Protein AF-A0A0F3INB7-F1 (afdb_monomer)

Sequence (172 aa):
MSLRKTELDADFDQAALVAGEEKAWGRFIARFTRVVASAIRTVPGVGVPGRGESSDLVQDVFVKLLADERRLLKAYDPARAAPATWLTIVARSIARDRLRAKQLPGVPIEDVPEAAFATDPVMPAEKIEIPPGLLSPRQELILSLLYDQDMDVADAAAFFEDRSANRAFHAP

Foldseek 3Di:
DPPVLVVLLVLDDLVCVLVVPPVSLVSNCVSCLVLLLVLLVPAPPEPPPQQDHSVVLSVQLSVVCPPPSNVLSVPDDVVVHRPSVSSSVSSNVSSVVSSVVSPPDPDPPVRDPVVVVDDPPPPPPDPPDDDPPPDDPVRVVLCCCCPVVVDDPVVSVVVVVPPDPPPPPPDD

Organism: NCBI:txid552518

InterPro domains:
  IPR007627 RNA polymerase sigma-70 region 2 [PF04542] (34-103)
  IPR013325 RNA polymerase sigma factor, region 2 [SSF88946] (15-114)

Solvent-accessible surface area (backbone atoms only — not comparable to full-atom values): 10530 Å² total; per-residue (Å²): 138,70,69,69,59,60,63,62,46,71,54,62,54,64,67,45,47,64,74,60,38,65,71,48,45,52,49,32,50,71,66,42,48,63,53,34,39,56,32,37,68,71,38,90,64,53,69,40,88,98,51,46,55,61,68,58,48,42,51,50,42,56,52,55,41,60,36,80,89,18,47,62,58,70,68,61,53,75,93,80,42,56,61,69,59,50,44,32,53,52,28,36,51,52,43,50,51,52,40,51,62,66,60,55,81,75,69,55,77,89,74,50,58,70,72,80,70,57,64,77,78,78,66,76,74,73,79,80,83,73,64,89,82,77,56,54,78,67,54,51,50,52,50,41,41,45,71,76,62,70,40,51,71,68,58,53,47,51,61,68,65,52,87,71,68,88,68,78,81,79,69,136

Mean predicted aligned error: 16.42 Å

Structure (mmCIF, N/CA/C/O backbone):
data_AF-A0A0F3INB7-F1
#
_entry.id   AF-A0A0F3INB7-F1
#
loop_
_atom_site.group_PDB
_atom_site.id
_atom_site.type_symbol
_atom_site.label_atom_id
_atom_site.label_alt_id
_atom_site.label_comp_id
_atom_site.label_asym_id
_atom_site.label_entity_id
_atom_site.label_seq_id
_atom_site.pdbx_PDB_ins_code
_atom_site.Cartn_x
_atom_site.Cartn_y
_atom_site.Cartn_z
_atom_site.occupancy
_atom_site.B_iso_or_equiv
_atom_site.auth_seq_id
_atom_site.auth_comp_id
_atom_site.auth_asym_id
_atom_site.auth_atom_id
_atom_site.pdbx_PDB_model_num
ATOM 1 N N . MET A 1 1 ? 3.289 16.005 -27.679 1.00 42.88 1 MET A N 1
ATOM 2 C CA . MET A 1 1 ? 3.263 15.492 -26.285 1.00 42.88 1 MET A CA 1
ATOM 3 C C . MET A 1 1 ? 3.582 13.984 -26.181 1.00 42.88 1 MET A C 1
ATOM 5 O O . MET A 1 1 ? 3.330 13.400 -25.139 1.00 42.88 1 MET A O 1
ATOM 9 N N . SER A 1 2 ? 4.173 13.351 -27.215 1.00 47.91 2 SER A N 1
ATOM 10 C CA . SER A 1 2 ? 4.319 11.881 -27.299 1.00 47.91 2 SER A CA 1
ATOM 11 C C . SER A 1 2 ? 5.728 11.338 -27.004 1.00 47.91 2 SER A C 1
ATOM 13 O O . SER A 1 2 ? 5.854 10.159 -26.715 1.00 47.91 2 SER A O 1
ATOM 15 N N . LEU A 1 3 ? 6.777 12.174 -27.027 1.00 43.50 3 LEU A N 1
ATOM 16 C CA . LEU A 1 3 ? 8.171 11.719 -26.856 1.00 43.50 3 LEU A CA 1
ATOM 17 C C . LEU A 1 3 ? 8.581 11.511 -25.385 1.00 43.50 3 LEU A C 1
ATOM 19 O O . LEU A 1 3 ? 9.348 10.608 -25.084 1.00 43.50 3 LEU A O 1
ATOM 23 N N . ARG A 1 4 ? 8.006 12.273 -24.439 1.00 54.84 4 ARG A N 1
ATOM 24 C CA . ARG A 1 4 ? 8.338 12.136 -23.003 1.00 54.84 4 ARG A CA 1
ATOM 25 C C . ARG A 1 4 ? 7.782 10.863 -22.361 1.00 54.84 4 ARG A C 1
ATOM 27 O O . ARG A 1 4 ? 8.279 10.455 -21.321 1.00 54.84 4 ARG A O 1
ATOM 34 N N . LYS A 1 5 ? 6.721 10.278 -22.929 1.00 53.12 5 LYS A N 1
ATOM 35 C CA . LYS A 1 5 ? 6.055 9.095 -22.361 1.00 53.12 5 LYS A CA 1
ATOM 36 C C . LYS A 1 5 ? 6.903 7.836 -22.576 1.00 53.12 5 LYS A C 1
ATOM 38 O O . LYS A 1 5 ? 7.036 7.045 -21.660 1.00 53.12 5 LYS A O 1
ATOM 43 N N . THR A 1 6 ? 7.538 7.719 -23.740 1.00 55.75 6 THR A N 1
ATOM 44 C CA . THR A 1 6 ? 8.356 6.563 -24.129 1.00 55.75 6 THR A CA 1
ATOM 45 C C . THR A 1 6 ? 9.696 6.499 -23.389 1.00 55.75 6 THR A C 1
ATOM 47 O O . THR A 1 6 ? 10.130 5.418 -23.015 1.00 55.75 6 THR A O 1
ATOM 50 N N . GLU A 1 7 ? 10.334 7.643 -23.114 1.00 60.62 7 GLU A N 1
ATOM 51 C CA . GLU A 1 7 ? 11.576 7.698 -22.314 1.00 60.62 7 GLU A CA 1
ATOM 52 C C . GLU A 1 7 ? 11.349 7.362 -20.834 1.00 60.62 7 GLU A C 1
ATOM 54 O O . GLU A 1 7 ? 12.240 6.848 -20.165 1.00 60.62 7 GLU A O 1
ATOM 59 N N . LEU A 1 8 ? 10.154 7.661 -20.314 1.00 64.50 8 LEU A N 1
ATOM 60 C CA . LEU A 1 8 ? 9.765 7.356 -18.937 1.00 64.50 8 LEU A CA 1
ATOM 61 C C . LEU A 1 8 ? 9.717 5.847 -18.686 1.00 64.50 8 LEU A C 1
ATOM 63 O O . LEU A 1 8 ? 10.125 5.394 -17.621 1.00 64.50 8 LEU A O 1
ATOM 67 N N . ASP A 1 9 ? 9.250 5.089 -19.673 1.00 70.00 9 ASP A N 1
ATOM 68 C CA . ASP A 1 9 ? 9.046 3.648 -19.559 1.00 70.00 9 ASP A CA 1
ATOM 69 C C . ASP A 1 9 ? 10.358 2.853 -19.730 1.00 70.00 9 ASP A C 1
ATOM 71 O O . ASP A 1 9 ? 10.455 1.730 -19.247 1.00 70.00 9 ASP A O 1
ATOM 75 N N . ALA A 1 10 ? 11.393 3.445 -20.342 1.00 74.19 10 ALA A N 1
ATOM 76 C CA . ALA A 1 10 ? 12.690 2.795 -20.571 1.00 74.19 10 ALA A CA 1
ATOM 77 C C . ALA A 1 10 ? 13.477 2.504 -19.278 1.00 74.19 10 ALA A C 1
ATOM 79 O O . ALA A 1 10 ? 14.250 1.552 -19.224 1.00 74.19 10 AL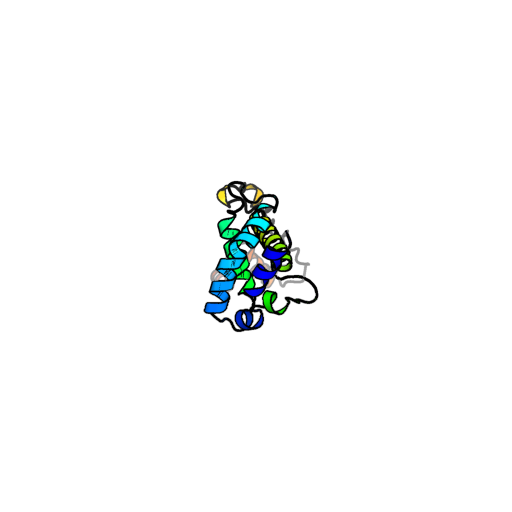A A O 1
ATOM 80 N N . ASP A 1 11 ? 13.261 3.298 -18.225 1.00 81.19 11 ASP A N 1
ATOM 81 C CA . ASP A 1 11 ? 13.898 3.099 -16.915 1.00 81.19 11 ASP A CA 1
ATOM 82 C C . ASP A 1 11 ? 13.132 2.088 -16.031 1.00 81.19 11 ASP A C 1
ATOM 84 O O . ASP A 1 11 ? 13.490 1.886 -14.867 1.00 81.19 11 ASP A O 1
ATOM 88 N N . PHE A 1 12 ? 12.072 1.459 -16.557 1.00 90.56 12 PHE A N 1
ATOM 89 C CA . PHE A 1 12 ? 11.291 0.442 -15.860 1.00 90.56 12 PHE A CA 1
ATOM 90 C C . PHE A 1 12 ? 11.697 -0.971 -16.300 1.00 90.56 12 PHE A C 1
ATOM 92 O O . PHE A 1 12 ? 11.202 -1.501 -17.292 1.00 90.56 12 PHE A O 1
ATOM 99 N N . ASP A 1 13 ? 12.568 -1.603 -15.516 1.00 93.88 13 ASP A N 1
ATOM 100 C CA . ASP A 1 13 ? 12.943 -3.010 -15.682 1.00 93.88 13 ASP A CA 1
ATOM 101 C C . ASP A 1 13 ? 12.276 -3.861 -14.595 1.00 93.88 13 ASP A C 1
ATOM 103 O O . ASP A 1 13 ? 12.752 -3.953 -13.461 1.00 93.88 13 ASP A O 1
ATOM 107 N N . GLN A 1 14 ? 11.141 -4.475 -14.933 1.00 94.75 14 GLN A N 1
ATOM 108 C CA . GLN A 1 14 ? 10.375 -5.287 -13.987 1.00 94.75 14 GLN A CA 1
ATOM 109 C C . GLN A 1 14 ? 11.197 -6.454 -13.426 1.00 94.75 14 GLN A C 1
ATOM 111 O O . GLN A 1 14 ? 11.100 -6.737 -12.233 1.00 94.75 14 GLN A O 1
ATOM 116 N N . ALA A 1 15 ? 11.997 -7.127 -14.258 1.00 95.75 15 ALA A N 1
ATOM 117 C CA . ALA A 1 15 ? 12.745 -8.309 -13.847 1.00 95.75 15 ALA A CA 1
ATOM 118 C C . ALA A 1 15 ? 13.837 -7.936 -12.838 1.00 95.75 15 ALA A C 1
ATOM 120 O O . ALA A 1 15 ? 13.903 -8.539 -11.766 1.00 95.75 15 ALA A O 1
ATOM 121 N N . ALA A 1 16 ? 14.614 -6.886 -13.118 1.00 96.25 16 ALA A N 1
ATOM 122 C CA . ALA A 1 16 ? 15.647 -6.392 -12.207 1.00 96.25 16 ALA A CA 1
ATOM 123 C C . ALA A 1 16 ? 15.054 -5.847 -10.891 1.00 96.25 16 ALA A C 1
ATOM 125 O O . ALA A 1 16 ? 15.587 -6.088 -9.802 1.00 96.25 16 ALA A O 1
ATOM 126 N N . LEU A 1 17 ? 13.901 -5.166 -10.954 1.00 96.38 17 LEU A N 1
ATOM 127 C CA . LEU A 1 17 ? 13.187 -4.691 -9.761 1.00 96.38 17 LEU A CA 1
ATOM 128 C C . LEU A 1 17 ? 12.674 -5.856 -8.900 1.00 96.38 17 LEU A C 1
ATOM 130 O O . LEU A 1 17 ? 12.825 -5.834 -7.673 1.00 96.38 17 LEU A O 1
ATOM 134 N N . VAL A 1 18 ? 12.117 -6.896 -9.531 1.00 96.81 18 VAL A N 1
ATOM 135 C CA . VAL A 1 18 ? 11.669 -8.123 -8.857 1.00 96.81 18 VAL A CA 1
ATOM 136 C C . VAL A 1 18 ? 12.846 -8.922 -8.297 1.00 96.81 18 VAL A C 1
ATOM 138 O O . VAL A 1 18 ? 12.702 -9.494 -7.221 1.00 96.81 18 VAL A O 1
ATOM 141 N N . ALA A 1 19 ? 14.009 -8.923 -8.952 1.00 96.31 19 ALA A N 1
ATOM 142 C CA . ALA A 1 19 ? 15.242 -9.511 -8.424 1.00 96.31 19 ALA A CA 1
ATOM 143 C C . ALA A 1 19 ? 15.797 -8.718 -7.227 1.00 96.31 19 ALA A C 1
ATOM 145 O O . ALA A 1 19 ? 16.386 -9.298 -6.316 1.00 96.31 19 ALA A O 1
ATOM 146 N N . GLY A 1 20 ? 15.483 -7.421 -7.135 1.00 94.88 20 GLY A N 1
ATOM 147 C CA . GLY A 1 20 ? 15.916 -6.548 -6.038 1.00 94.88 20 GLY A CA 1
ATOM 148 C C . GLY A 1 20 ? 17.244 -5.861 -6.319 1.00 94.88 20 GLY A C 1
ATOM 149 O O . GLY A 1 20 ? 17.955 -5.502 -5.387 1.00 94.88 20 GLY A O 1
ATOM 150 N N . GLU A 1 21 ? 17.589 -5.679 -7.592 1.00 96.88 21 GLU A N 1
ATOM 151 C CA . GLU A 1 21 ? 18.825 -5.014 -7.976 1.00 96.88 21 GLU A CA 1
ATOM 152 C C . GLU A 1 21 ? 18.812 -3.539 -7.562 1.00 96.88 21 GLU A C 1
ATOM 154 O O . GLU A 1 21 ? 18.019 -2.735 -8.059 1.00 96.88 21 GLU A O 1
ATOM 159 N N . GLU A 1 22 ? 19.741 -3.159 -6.687 1.00 95.19 22 GLU A N 1
ATOM 160 C CA . GLU A 1 22 ? 19.819 -1.812 -6.113 1.00 95.19 22 GLU A CA 1
ATOM 161 C C . GLU A 1 22 ? 19.932 -0.719 -7.187 1.00 95.19 22 GLU A C 1
ATOM 163 O O . GLU A 1 22 ? 19.241 0.298 -7.133 1.00 95.19 22 GLU A O 1
ATOM 168 N N . LYS A 1 23 ? 20.744 -0.948 -8.228 1.00 94.94 23 LYS A N 1
ATOM 169 C CA . LYS A 1 23 ? 20.911 0.012 -9.332 1.00 94.94 23 LYS A CA 1
ATOM 170 C C . LYS A 1 23 ? 19.621 0.214 -10.128 1.00 94.94 23 LYS A C 1
ATOM 172 O O . LYS A 1 23 ? 19.356 1.333 -10.568 1.00 94.94 23 LYS A O 1
ATOM 177 N N . ALA A 1 24 ? 18.838 -0.846 -10.336 1.00 95.19 24 ALA A N 1
ATOM 178 C CA . ALA A 1 24 ? 17.551 -0.756 -11.020 1.00 95.19 24 ALA A CA 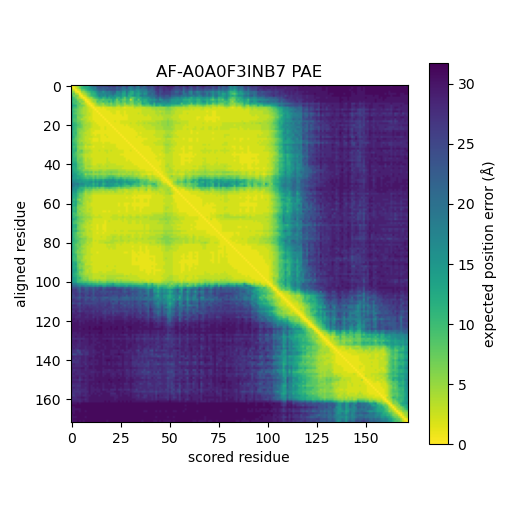1
ATOM 179 C C . ALA A 1 24 ? 16.542 0.022 -10.166 1.00 95.19 24 ALA A C 1
ATOM 181 O O . ALA A 1 24 ? 15.899 0.944 -10.666 1.00 95.19 24 ALA A O 1
ATOM 182 N N . TRP A 1 25 ? 16.492 -0.263 -8.862 1.00 95.75 25 TRP A N 1
ATOM 183 C CA . TRP A 1 25 ? 15.673 0.478 -7.903 1.00 95.75 25 TRP A CA 1
ATOM 184 C C . TRP A 1 25 ? 16.044 1.960 -7.817 1.00 95.75 25 TRP A C 1
ATOM 186 O O . TRP A 1 25 ? 15.155 2.808 -7.827 1.00 95.75 25 TRP A O 1
ATOM 196 N N . GLY A 1 26 ? 17.336 2.291 -7.813 1.00 95.62 26 GLY A N 1
ATOM 197 C CA . GLY A 1 26 ? 17.807 3.676 -7.812 1.00 95.62 26 GLY A CA 1
ATOM 198 C C . GLY A 1 26 ? 17.329 4.463 -9.037 1.00 95.62 26 GLY A C 1
ATOM 199 O O . GLY A 1 26 ? 16.776 5.555 -8.889 1.00 95.62 26 GLY A O 1
ATOM 200 N N . ARG A 1 27 ? 17.466 3.893 -10.246 1.00 94.69 27 ARG A N 1
ATOM 201 C CA . ARG A 1 27 ? 16.958 4.518 -11.485 1.00 94.69 27 ARG A CA 1
ATOM 202 C C . ARG A 1 27 ? 15.439 4.659 -11.462 1.00 94.69 27 ARG A C 1
ATOM 204 O O . ARG A 1 27 ? 14.915 5.733 -11.758 1.00 94.69 27 ARG A O 1
ATOM 211 N N . PHE A 1 28 ? 14.749 3.599 -11.053 1.00 95.44 28 PHE A N 1
ATOM 212 C CA . PHE A 1 28 ? 13.298 3.563 -10.953 1.00 95.44 28 PHE A CA 1
ATOM 213 C C . PHE A 1 28 ? 12.758 4.647 -10.010 1.00 95.44 28 PHE A C 1
ATOM 215 O O . PHE A 1 28 ? 11.921 5.457 -10.411 1.00 95.44 28 PHE A O 1
ATOM 222 N N . ILE A 1 29 ? 13.273 4.732 -8.781 1.00 95.56 29 ILE A N 1
ATOM 223 C CA . ILE A 1 29 ? 12.848 5.743 -7.805 1.00 95.56 29 ILE A CA 1
ATOM 224 C C . ILE A 1 29 ? 13.147 7.147 -8.338 1.00 95.56 29 ILE A C 1
ATOM 226 O O . ILE A 1 29 ? 12.248 7.993 -8.358 1.00 95.56 29 ILE A O 1
ATOM 230 N N . ALA A 1 30 ? 14.366 7.399 -8.828 1.00 93.56 30 ALA A N 1
ATOM 231 C CA . ALA A 1 30 ? 14.754 8.711 -9.349 1.00 93.56 30 ALA A CA 1
ATOM 232 C C . ALA A 1 30 ? 13.834 9.179 -10.491 1.00 93.56 30 ALA A C 1
ATOM 234 O O . ALA A 1 30 ? 13.418 10.341 -10.525 1.00 93.56 30 ALA A O 1
ATOM 235 N N . ARG A 1 31 ? 13.461 8.266 -11.396 1.00 91.88 31 ARG A N 1
ATOM 236 C CA . ARG A 1 31 ? 12.593 8.561 -12.540 1.00 91.88 31 ARG A CA 1
ATOM 237 C C . ARG A 1 31 ? 11.130 8.749 -12.140 1.00 91.88 31 ARG A C 1
ATOM 239 O O . ARG A 1 31 ? 10.493 9.716 -12.565 1.00 91.88 31 ARG A O 1
ATOM 246 N N . PHE A 1 32 ? 10.580 7.837 -11.341 1.00 93.62 32 PHE A N 1
ATOM 247 C CA . PHE A 1 32 ? 9.135 7.750 -11.112 1.00 93.62 32 PHE A CA 1
ATOM 248 C C . PHE A 1 32 ? 8.643 8.522 -9.886 1.00 93.62 32 PHE A C 1
ATOM 250 O O . PHE A 1 32 ? 7.439 8.754 -9.776 1.00 93.62 32 PHE A O 1
ATOM 257 N N . THR A 1 33 ? 9.531 9.019 -9.017 1.00 94.50 33 THR A N 1
ATOM 258 C CA . THR A 1 33 ? 9.147 9.830 -7.843 1.00 94.50 33 THR A CA 1
ATOM 259 C C . THR A 1 33 ? 8.229 10.994 -8.216 1.00 94.50 33 THR A C 1
ATOM 261 O O . THR A 1 33 ? 7.214 11.217 -7.560 1.00 94.50 33 THR A O 1
ATOM 264 N N . ARG A 1 34 ? 8.515 11.717 -9.310 1.00 92.38 34 ARG A N 1
ATOM 265 C CA . ARG A 1 34 ? 7.662 12.839 -9.748 1.00 92.38 34 ARG A CA 1
ATOM 266 C C . ARG A 1 34 ? 6.290 12.385 -10.250 1.00 92.38 34 ARG A C 1
ATOM 268 O O . ARG A 1 34 ? 5.306 13.082 -10.016 1.00 92.38 34 ARG A O 1
ATOM 275 N N . VAL A 1 35 ? 6.219 11.232 -10.916 1.00 92.31 35 VAL A N 1
ATOM 276 C CA . VAL A 1 35 ? 4.956 10.646 -11.396 1.00 92.31 35 VAL A CA 1
ATOM 277 C C . VAL A 1 35 ? 4.087 10.249 -10.208 1.00 92.31 35 VAL A C 1
ATOM 279 O O . VAL A 1 35 ? 2.927 10.650 -10.132 1.00 92.31 35 VAL A O 1
ATOM 282 N N . VAL A 1 36 ? 4.672 9.540 -9.241 1.00 95.50 36 VAL A N 1
ATOM 283 C CA . VAL A 1 36 ? 3.998 9.126 -8.005 1.00 95.50 36 VAL A CA 1
ATOM 284 C C . VAL A 1 36 ? 3.538 10.351 -7.209 1.00 95.50 36 VAL A C 1
ATOM 286 O O . VAL A 1 36 ? 2.365 10.442 -6.857 1.00 95.50 36 VAL A O 1
ATOM 289 N N . ALA A 1 37 ? 4.408 11.344 -7.002 1.00 94.06 37 ALA A N 1
ATOM 290 C CA . ALA A 1 37 ? 4.056 12.574 -6.292 1.00 94.06 37 ALA A CA 1
ATOM 291 C C . ALA A 1 37 ? 2.910 13.335 -6.974 1.00 94.06 37 ALA A C 1
ATOM 293 O O . ALA A 1 37 ? 1.981 13.792 -6.308 1.00 94.06 37 ALA A O 1
ATOM 294 N N . SER A 1 38 ? 2.939 13.449 -8.306 1.00 92.38 38 SER A N 1
ATOM 295 C CA . SER A 1 38 ? 1.858 14.080 -9.065 1.00 92.38 38 SER A CA 1
ATOM 296 C C . SER A 1 38 ? 0.543 13.312 -8.917 1.00 92.38 38 SER A C 1
ATOM 298 O O . SER A 1 38 ? -0.492 13.932 -8.680 1.00 92.38 38 SER A O 1
ATOM 300 N N . ALA A 1 39 ? 0.576 11.979 -8.983 1.00 93.94 39 ALA A N 1
ATOM 301 C CA . ALA A 1 39 ? -0.603 11.141 -8.799 1.00 93.94 39 ALA A CA 1
ATOM 302 C C . ALA A 1 39 ? -1.207 11.297 -7.394 1.00 93.94 39 ALA A C 1
ATOM 304 O O . ALA A 1 39 ? -2.422 11.459 -7.263 1.00 93.94 39 ALA A O 1
ATOM 305 N N . ILE A 1 40 ? -0.369 11.309 -6.357 1.00 95.25 40 ILE A N 1
ATOM 306 C CA . ILE A 1 40 ? -0.789 11.425 -4.955 1.00 95.25 40 ILE A CA 1
ATOM 307 C C . ILE A 1 40 ? -1.418 12.788 -4.670 1.00 95.25 40 ILE A C 1
ATOM 309 O O . ILE A 1 40 ? -2.468 12.845 -4.039 1.00 95.25 40 ILE A O 1
ATOM 313 N N . ARG A 1 41 ? -0.865 13.884 -5.205 1.00 92.12 41 ARG A N 1
ATOM 314 C CA . ARG A 1 41 ? -1.443 15.234 -5.046 1.00 92.12 41 ARG A CA 1
ATOM 315 C C . ARG A 1 41 ? -2.867 15.367 -5.591 1.00 92.12 41 ARG A C 1
ATOM 317 O O . ARG A 1 41 ? -3.582 16.275 -5.190 1.00 92.12 41 ARG A O 1
ATOM 324 N N . THR A 1 42 ? -3.285 14.481 -6.498 1.00 92.00 42 THR A N 1
ATOM 325 C CA . THR A 1 42 ? -4.662 14.466 -7.025 1.00 92.00 42 THR A CA 1
ATOM 326 C C . THR A 1 42 ? -5.651 13.700 -6.142 1.00 92.00 42 THR A C 1
ATOM 328 O O . THR A 1 42 ? -6.840 13.670 -6.449 1.00 92.00 42 THR A O 1
ATOM 331 N N . VAL A 1 43 ? -5.187 13.052 -5.069 1.00 92.88 43 VAL A N 1
ATOM 332 C CA . VAL A 1 43 ? -6.044 12.298 -4.149 1.00 92.88 43 VAL A CA 1
ATOM 333 C C . VAL A 1 43 ? -6.683 13.259 -3.135 1.00 92.88 43 VAL A C 1
ATOM 335 O O . VAL A 1 43 ? -5.960 13.978 -2.444 1.00 92.88 43 VAL A O 1
ATOM 338 N N . PRO A 1 44 ? -8.023 13.275 -2.998 1.00 89.75 44 PRO A N 1
ATOM 339 C CA . PRO A 1 44 ? -8.700 14.132 -2.027 1.00 89.75 44 PRO A CA 1
ATOM 340 C C . PRO A 1 44 ? -8.227 13.882 -0.590 1.00 89.75 44 PRO A C 1
ATOM 342 O O . PRO A 1 44 ? -8.146 12.737 -0.149 1.00 89.75 44 PRO A O 1
ATOM 345 N N . GLY A 1 45 ? -7.949 14.960 0.146 1.00 85.31 45 GLY A N 1
ATOM 346 C CA . GLY A 1 45 ? -7.490 14.908 1.539 1.00 85.31 45 GLY A CA 1
ATOM 347 C C . GLY A 1 45 ? -5.969 14.886 1.724 1.00 85.31 45 GLY A C 1
ATOM 348 O O . GLY A 1 45 ? -5.513 15.079 2.848 1.00 85.31 45 GLY A O 1
ATOM 349 N N . VAL A 1 46 ? -5.183 14.713 0.654 1.00 85.50 46 VAL A N 1
ATOM 350 C CA . VAL A 1 46 ? -3.721 14.898 0.699 1.00 85.50 46 VAL A CA 1
ATOM 351 C C . VAL A 1 46 ? -3.384 16.381 0.870 1.00 85.50 46 VAL A C 1
ATOM 353 O O . VAL A 1 46 ? -3.976 17.230 0.209 1.00 85.50 46 VAL A O 1
ATOM 356 N N . GLY A 1 47 ? -2.412 16.692 1.734 1.00 79.75 47 GLY A N 1
ATOM 357 C CA . GLY A 1 47 ? -1.979 18.071 2.002 1.00 79.75 47 GLY A CA 1
ATOM 358 C C . GLY A 1 47 ? -2.865 18.830 2.995 1.00 79.75 47 GLY A C 1
ATOM 359 O O . GLY A 1 47 ? -2.572 19.977 3.318 1.00 79.75 47 GLY A O 1
ATOM 360 N N . VAL A 1 48 ? -3.918 18.190 3.511 1.00 78.81 48 VAL A N 1
ATOM 361 C CA . VAL A 1 48 ? -4.674 18.705 4.655 1.00 78.81 48 VAL A CA 1
ATOM 362 C C . VAL A 1 48 ? -3.850 18.458 5.928 1.00 78.81 48 VAL A C 1
ATOM 364 O O . VAL A 1 48 ? -3.436 17.311 6.149 1.00 78.81 48 VAL A O 1
ATOM 367 N N . PRO A 1 49 ? -3.613 19.483 6.771 1.00 70.00 49 PRO A N 1
ATOM 368 C CA . PRO A 1 49 ? -2.903 19.319 8.037 1.00 70.00 49 PRO A CA 1
ATOM 369 C C . PRO A 1 49 ? -3.474 18.161 8.865 1.00 70.00 49 PRO A C 1
ATOM 371 O O . PRO A 1 49 ? -4.690 17.992 8.957 1.00 70.00 49 PRO A O 1
ATOM 374 N N . GLY A 1 50 ? -2.596 17.322 9.417 1.00 67.50 50 GLY A N 1
ATOM 375 C CA . GLY A 1 50 ? -2.978 16.161 10.231 1.00 67.50 50 GLY A CA 1
ATOM 376 C C . GLY A 1 50 ? -3.465 14.923 9.461 1.00 67.50 50 GLY A C 1
ATOM 377 O O . GLY A 1 50 ? -3.647 13.878 10.075 1.00 67.50 50 GLY A O 1
ATOM 378 N N . ARG A 1 51 ? -3.647 14.976 8.130 1.00 66.06 51 ARG A N 1
ATOM 379 C CA . ARG A 1 51 ? -4.139 13.818 7.347 1.00 66.06 51 ARG A CA 1
ATOM 380 C C . ARG A 1 51 ? -3.057 13.045 6.598 1.00 66.06 51 ARG A C 1
ATOM 382 O O . ARG A 1 51 ? -3.237 11.859 6.339 1.00 66.06 51 ARG A O 1
ATOM 389 N N . GLY A 1 52 ? -1.915 13.661 6.311 1.00 66.88 52 GLY A N 1
ATOM 390 C CA . GLY A 1 52 ? -0.759 12.995 5.709 1.00 66.88 52 GLY A CA 1
ATOM 391 C C . GLY A 1 52 ? -0.040 13.877 4.698 1.00 66.88 52 GLY A C 1
ATOM 392 O O . GLY A 1 52 ? -0.663 14.459 3.804 1.00 66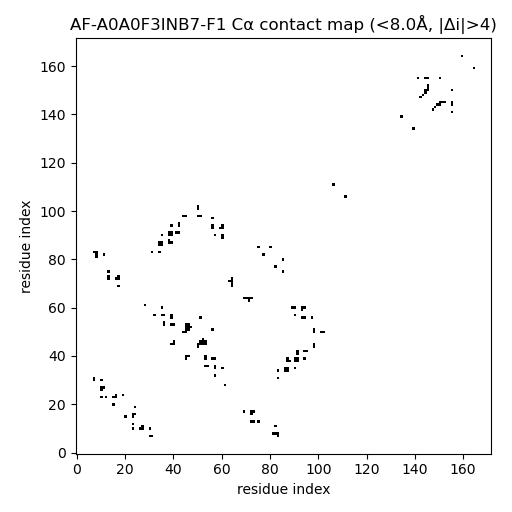.88 52 GLY A O 1
ATOM 393 N N . GLU A 1 53 ? 1.280 13.960 4.843 1.00 80.19 53 GLU A N 1
ATOM 394 C CA . GLU A 1 53 ? 2.128 14.709 3.927 1.00 80.19 53 GLU A CA 1
ATOM 395 C C . GLU A 1 53 ? 2.328 13.947 2.615 1.00 80.19 53 GLU A C 1
ATOM 397 O O . GLU A 1 53 ? 2.420 12.718 2.569 1.00 80.19 53 GLU A O 1
ATOM 402 N N . SER A 1 54 ? 2.391 14.692 1.508 1.00 83.12 54 SER A N 1
ATOM 403 C CA . SER A 1 54 ? 2.565 14.090 0.184 1.00 83.12 54 SER A CA 1
ATOM 404 C C . SER A 1 54 ? 3.905 13.363 0.053 1.00 83.12 54 SER A C 1
ATOM 406 O O . SER A 1 54 ? 3.971 12.410 -0.716 1.00 83.12 54 SER A O 1
ATOM 408 N N . SER A 1 55 ? 4.958 13.817 0.734 1.00 87.12 55 SER A N 1
ATOM 409 C CA . SER A 1 55 ? 6.285 13.184 0.742 1.00 87.12 55 SER A CA 1
ATOM 410 C C . SER A 1 55 ? 6.242 11.790 1.356 1.00 87.12 55 SER A C 1
ATOM 412 O O . SER A 1 55 ? 6.758 10.850 0.754 1.00 87.12 55 SER A O 1
ATOM 414 N N . ASP A 1 56 ? 5.576 11.645 2.499 1.00 90.19 56 ASP A N 1
ATOM 415 C CA . ASP A 1 56 ? 5.466 10.372 3.215 1.00 90.19 56 ASP A CA 1
ATOM 416 C C . ASP A 1 56 ? 4.695 9.353 2.386 1.00 90.19 56 ASP A C 1
ATOM 418 O O . ASP A 1 56 ? 5.131 8.219 2.204 1.00 90.19 56 ASP A O 1
ATOM 422 N N . LEU A 1 57 ? 3.582 9.786 1.787 1.00 92.62 57 LEU A N 1
ATOM 423 C CA . LEU A 1 57 ? 2.778 8.928 0.922 1.00 92.62 57 LEU A CA 1
ATOM 424 C C . LEU A 1 57 ? 3.552 8.479 -0.328 1.00 92.62 57 LEU A C 1
ATOM 426 O O . LEU A 1 57 ? 3.346 7.366 -0.805 1.00 92.62 57 LEU A O 1
ATOM 430 N N . VAL A 1 58 ? 4.449 9.313 -0.870 1.00 94.56 58 VAL A N 1
ATOM 431 C CA . VAL A 1 58 ? 5.328 8.907 -1.981 1.00 94.56 58 VAL A CA 1
ATOM 432 C C . VAL A 1 58 ? 6.275 7.796 -1.536 1.00 94.56 58 VAL A C 1
ATOM 434 O O . VAL A 1 58 ? 6.414 6.804 -2.250 1.00 94.56 58 VAL A O 1
ATOM 437 N N . GLN A 1 59 ? 6.904 7.936 -0.367 1.00 93.38 59 GLN A N 1
ATOM 438 C CA . GLN A 1 59 ? 7.789 6.902 0.177 1.00 93.38 59 GLN A CA 1
ATOM 439 C C . GLN A 1 59 ? 7.021 5.603 0.439 1.00 93.38 59 GLN A C 1
ATOM 441 O O . GLN A 1 59 ? 7.462 4.535 0.017 1.00 93.38 59 GLN A O 1
ATOM 446 N N . ASP A 1 60 ? 5.830 5.704 1.032 1.00 94.38 60 ASP A N 1
ATOM 447 C CA . ASP A 1 60 ? 4.936 4.575 1.294 1.00 94.38 60 ASP A CA 1
ATOM 448 C C . ASP A 1 60 ? 4.633 3.756 0.038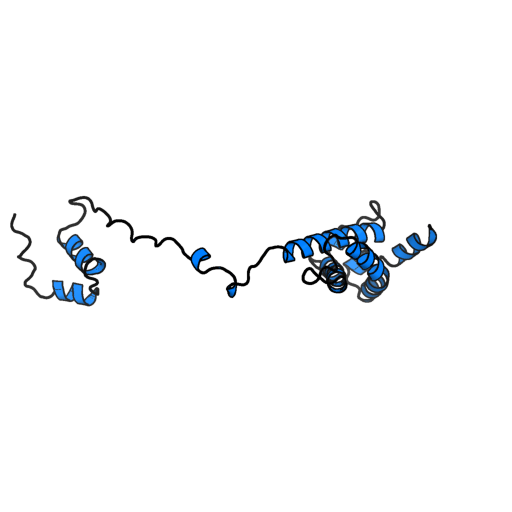 1.00 94.38 60 ASP A C 1
ATOM 450 O O . ASP A 1 60 ? 4.574 2.529 0.107 1.00 94.38 60 ASP A O 1
ATOM 454 N N . VAL A 1 61 ? 4.458 4.407 -1.117 1.00 96.19 61 VAL A N 1
ATOM 455 C CA . VAL A 1 61 ? 4.238 3.702 -2.387 1.00 96.19 61 VAL A CA 1
ATOM 456 C C . VAL A 1 61 ? 5.432 2.820 -2.733 1.00 96.19 61 VAL A C 1
ATOM 458 O O . VAL A 1 61 ? 5.245 1.640 -3.027 1.00 96.19 61 VAL A O 1
ATOM 461 N N . PHE A 1 62 ? 6.655 3.349 -2.672 1.00 96.00 62 PHE A N 1
ATOM 462 C CA . PHE A 1 62 ? 7.854 2.567 -2.983 1.00 96.00 62 PHE A CA 1
ATOM 463 C C . PHE A 1 62 ? 8.099 1.454 -1.958 1.00 96.00 62 PHE A C 1
ATOM 465 O O . PHE A 1 62 ? 8.422 0.333 -2.350 1.00 96.00 62 PHE A O 1
ATOM 472 N N . VAL A 1 63 ? 7.846 1.715 -0.672 1.00 95.62 63 VAL A N 1
ATOM 473 C CA . VAL A 1 63 ? 7.885 0.686 0.380 1.00 95.62 63 VAL A CA 1
ATOM 474 C C . VAL A 1 63 ? 6.882 -0.429 0.080 1.00 95.62 63 VAL A C 1
ATOM 476 O O . VAL A 1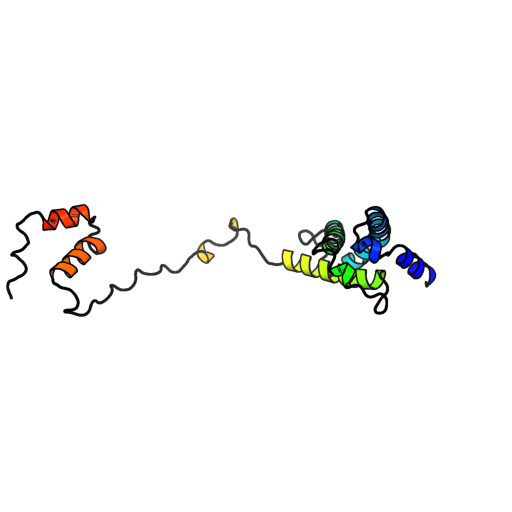 63 ? 7.231 -1.607 0.151 1.00 95.62 63 VAL A O 1
ATOM 479 N N . LYS A 1 64 ? 5.651 -0.095 -0.325 1.00 95.62 64 LYS A N 1
ATOM 480 C CA . LYS A 1 64 ? 4.639 -1.106 -0.662 1.00 95.62 64 LYS A CA 1
ATOM 481 C C . LYS A 1 64 ? 4.969 -1.905 -1.920 1.00 95.62 64 LYS A C 1
ATOM 483 O O . LYS A 1 64 ? 4.589 -3.069 -1.994 1.00 95.62 64 LYS A O 1
ATOM 488 N N . LEU A 1 65 ? 5.668 -1.316 -2.890 1.00 96.06 65 LEU A N 1
ATOM 489 C CA . LEU A 1 65 ? 6.160 -2.043 -4.065 1.00 96.06 65 LEU A CA 1
ATOM 490 C C . LEU A 1 65 ? 7.253 -3.058 -3.702 1.00 96.06 65 LEU A C 1
ATOM 492 O O . LEU A 1 65 ? 7.337 -4.106 -4.343 1.00 96.06 65 LEU A O 1
ATOM 496 N N . LEU A 1 66 ? 8.066 -2.757 -2.686 1.00 95.25 66 LEU A N 1
ATOM 497 C CA . LEU A 1 66 ? 9.112 -3.647 -2.178 1.00 95.25 66 LEU A CA 1
ATOM 498 C C . LEU A 1 66 ? 8.569 -4.736 -1.231 1.00 95.25 66 LEU A C 1
ATOM 500 O O . LEU A 1 66 ? 9.146 -5.820 -1.145 1.00 95.25 66 LEU A O 1
ATOM 504 N N . ALA A 1 67 ? 7.464 -4.458 -0.539 1.00 93.88 67 ALA A N 1
ATOM 505 C CA . ALA A 1 67 ? 6.825 -5.370 0.407 1.00 93.88 67 ALA A CA 1
ATOM 506 C C . ALA A 1 67 ? 6.287 -6.658 -0.248 1.00 93.88 67 ALA A C 1
ATOM 508 O O . ALA A 1 67 ? 6.206 -6.776 -1.473 1.00 93.88 67 ALA A O 1
ATOM 509 N N . ASP A 1 68 ? 5.880 -7.618 0.590 1.00 95.25 68 ASP A N 1
ATOM 510 C CA . ASP A 1 68 ? 5.171 -8.841 0.186 1.00 95.25 68 ASP A CA 1
ATOM 511 C C . ASP A 1 68 ? 5.886 -9.583 -0.962 1.00 95.25 68 ASP A C 1
ATOM 513 O O . ASP A 1 68 ? 5.290 -9.912 -1.988 1.00 95.25 68 ASP A O 1
ATOM 517 N N . GLU A 1 69 ? 7.207 -9.753 -0.836 1.00 94.00 69 GLU A N 1
ATOM 518 C CA . GLU A 1 69 ? 8.074 -10.355 -1.860 1.00 94.00 69 GLU A CA 1
ATOM 519 C C . GLU A 1 69 ? 7.923 -9.727 -3.258 1.00 94.00 69 GLU A C 1
ATOM 521 O O . GLU A 1 69 ? 8.010 -10.418 -4.284 1.00 94.00 69 GLU A O 1
ATOM 526 N N . ARG A 1 70 ? 7.702 -8.406 -3.312 1.00 95.38 70 ARG A N 1
ATOM 527 C CA . ARG A 1 70 ? 7.515 -7.624 -4.544 1.00 95.38 70 ARG A CA 1
ATOM 528 C C . ARG A 1 70 ? 6.299 -8.088 -5.358 1.00 95.38 70 ARG A C 1
ATOM 530 O O . ARG A 1 70 ? 6.278 -7.964 -6.583 1.00 95.38 70 ARG A O 1
ATOM 537 N N . ARG A 1 71 ? 5.258 -8.618 -4.695 1.00 96.31 71 ARG A N 1
ATOM 538 C CA . ARG A 1 71 ? 4.034 -9.141 -5.338 1.00 96.31 71 ARG A CA 1
ATOM 539 C C . ARG A 1 71 ? 3.368 -8.134 -6.276 1.00 96.31 71 ARG A C 1
ATOM 541 O O . ARG A 1 71 ? 2.932 -8.524 -7.355 1.00 96.31 71 ARG A O 1
ATOM 548 N N . LEU A 1 72 ? 3.297 -6.856 -5.897 1.00 95.25 72 LEU A N 1
ATOM 549 C CA . LEU A 1 72 ? 2.706 -5.816 -6.750 1.00 95.25 72 LEU A CA 1
ATOM 550 C C . LEU A 1 72 ? 3.488 -5.629 -8.054 1.00 95.25 72 LEU A C 1
ATOM 552 O O . LEU A 1 72 ? 2.877 -5.541 -9.114 1.00 95.25 72 LEU A O 1
ATOM 556 N N . LEU A 1 73 ? 4.821 -5.622 -7.986 1.00 95.88 73 LEU A N 1
ATOM 557 C CA . LEU A 1 73 ? 5.675 -5.541 -9.172 1.00 95.88 73 LEU A CA 1
ATOM 558 C C . LEU A 1 73 ? 5.547 -6.793 -10.042 1.00 95.88 73 LEU A C 1
ATOM 560 O O . LEU A 1 73 ? 5.472 -6.673 -11.258 1.00 95.88 73 LEU A O 1
ATOM 564 N N . LYS A 1 74 ? 5.459 -7.987 -9.445 1.00 96.38 74 LYS A N 1
ATOM 565 C CA . LYS A 1 74 ? 5.229 -9.246 -10.181 1.00 96.38 74 LYS A CA 1
ATOM 566 C C . LYS A 1 74 ? 3.877 -9.271 -10.906 1.00 96.38 74 LYS A C 1
ATOM 568 O O . LYS A 1 74 ? 3.759 -9.912 -11.939 1.00 96.38 74 LYS A O 1
ATOM 573 N N . ALA A 1 75 ? 2.870 -8.578 -10.374 1.00 94.94 75 ALA A N 1
ATOM 574 C CA . ALA A 1 75 ? 1.535 -8.493 -10.963 1.00 94.94 75 ALA A CA 1
ATOM 575 C C . ALA A 1 75 ? 1.408 -7.439 -12.080 1.00 94.94 75 ALA A C 1
ATOM 577 O O . ALA A 1 75 ? 0.343 -7.328 -12.690 1.00 94.94 75 ALA A O 1
ATOM 578 N N . TYR A 1 76 ? 2.448 -6.637 -12.328 1.00 95.62 76 TYR A N 1
ATOM 579 C CA . TYR A 1 76 ? 2.454 -5.704 -13.449 1.00 95.62 76 TYR A CA 1
ATOM 580 C C . TYR A 1 76 ? 2.478 -6.462 -14.783 1.00 95.62 76 TYR A C 1
ATOM 582 O O . TYR A 1 76 ? 3.256 -7.398 -14.961 1.00 95.62 76 TYR A O 1
ATOM 590 N N . ASP A 1 77 ? 1.628 -6.021 -15.711 1.00 94.19 77 ASP A N 1
ATOM 591 C CA . ASP A 1 77 ? 1.513 -6.563 -17.061 1.00 94.19 77 ASP A CA 1
ATOM 592 C C . ASP A 1 77 ? 1.660 -5.423 -18.090 1.00 94.19 77 ASP A C 1
ATOM 594 O O . ASP A 1 77 ? 0.766 -4.564 -18.183 1.00 94.19 77 ASP A O 1
ATOM 598 N N . PRO A 1 78 ? 2.756 -5.400 -18.874 1.00 91.88 78 PRO A N 1
ATOM 599 C CA . PRO A 1 78 ? 2.996 -4.361 -19.870 1.00 91.88 78 PRO A CA 1
ATOM 600 C C . PRO A 1 78 ? 2.007 -4.381 -21.040 1.00 91.88 78 PRO A C 1
ATOM 602 O O . PRO A 1 78 ? 1.824 -3.346 -21.681 1.00 91.88 78 PRO A O 1
ATOM 605 N N . ALA A 1 79 ? 1.313 -5.496 -21.300 1.00 93.06 79 ALA A N 1
ATOM 606 C CA . ALA A 1 79 ? 0.287 -5.557 -22.341 1.00 93.06 79 ALA A CA 1
ATOM 607 C C . ALA A 1 79 ? -0.987 -4.781 -21.955 1.00 93.06 79 ALA A C 1
ATOM 609 O O . ALA A 1 79 ? -1.758 -4.379 -22.828 1.00 93.06 79 ALA A O 1
ATOM 610 N N . ARG A 1 80 ? -1.219 -4.547 -20.654 1.00 91.62 80 ARG A N 1
ATOM 611 C CA . ARG A 1 80 ? -2.429 -3.875 -20.147 1.00 91.62 80 ARG A CA 1
ATOM 612 C C . ARG A 1 80 ? -2.249 -2.375 -19.958 1.00 91.62 80 ARG A C 1
ATOM 614 O O . ARG A 1 80 ? -3.217 -1.631 -20.114 1.00 91.62 80 ARG A O 1
ATOM 621 N N . ALA A 1 81 ? -1.053 -1.920 -19.586 1.00 92.00 81 ALA A N 1
ATOM 622 C CA . ALA A 1 81 ? -0.766 -0.502 -19.391 1.00 92.00 81 ALA A CA 1
ATOM 623 C C . ALA A 1 81 ? 0.738 -0.197 -19.365 1.00 92.00 81 ALA A C 1
ATOM 625 O O . ALA A 1 81 ? 1.546 -0.995 -18.897 1.00 92.00 81 ALA A O 1
ATOM 626 N N . ALA A 1 82 ? 1.094 1.032 -19.749 1.00 91.94 82 ALA A N 1
ATOM 627 C CA . ALA A 1 82 ? 2.435 1.570 -19.530 1.00 91.94 82 ALA A CA 1
ATOM 628 C C . ALA A 1 82 ? 2.763 1.682 -18.019 1.00 91.94 82 ALA A C 1
ATOM 630 O O . ALA A 1 82 ? 1.852 1.983 -17.229 1.00 91.94 82 ALA A O 1
ATOM 631 N N . PRO A 1 83 ? 4.038 1.529 -17.607 1.00 92.88 83 PRO A N 1
ATOM 632 C CA . PRO A 1 83 ? 4.464 1.611 -16.208 1.00 92.88 83 PRO A CA 1
ATOM 633 C C . PRO A 1 83 ? 3.998 2.883 -15.495 1.00 92.88 83 PRO A C 1
ATOM 635 O O . PRO A 1 83 ? 3.466 2.818 -14.388 1.00 92.88 83 PRO A O 1
ATOM 638 N N . ALA A 1 84 ? 4.108 4.046 -16.146 1.00 91.81 84 ALA A N 1
ATOM 639 C CA . ALA A 1 84 ? 3.669 5.317 -15.565 1.00 91.81 84 ALA A CA 1
ATOM 640 C C . ALA A 1 84 ? 2.158 5.348 -15.259 1.00 91.81 84 ALA A C 1
ATOM 642 O O . ALA A 1 84 ? 1.727 5.884 -14.233 1.00 91.81 84 ALA A O 1
ATOM 643 N N . THR A 1 85 ? 1.339 4.762 -16.137 1.00 92.81 85 THR A N 1
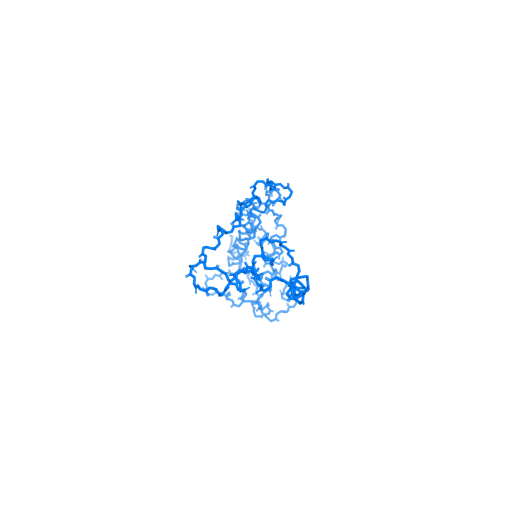ATOM 644 C CA . THR A 1 85 ? -0.115 4.670 -15.948 1.00 92.81 85 THR A CA 1
ATOM 645 C C . THR A 1 85 ? -0.451 3.714 -14.811 1.00 92.81 85 THR A C 1
ATOM 647 O O . THR A 1 85 ? -1.235 4.066 -13.930 1.00 92.81 85 THR A O 1
ATOM 650 N N . TRP A 1 86 ? 0.177 2.540 -14.795 1.00 95.69 86 TRP A N 1
ATOM 651 C CA . TRP A 1 86 ? 0.000 1.567 -13.723 1.00 95.69 86 TRP A CA 1
ATOM 652 C C . TRP A 1 86 ? 0.412 2.143 -12.358 1.00 95.69 86 TRP A C 1
ATOM 654 O O . TRP A 1 86 ? -0.383 2.105 -11.419 1.00 95.69 86 TRP A O 1
ATOM 664 N N . LEU A 1 87 ? 1.578 2.792 -12.261 1.00 95.25 87 LEU A N 1
ATOM 665 C CA . LEU A 1 87 ? 2.045 3.436 -11.027 1.00 95.25 87 LEU A CA 1
ATOM 666 C C . LEU A 1 87 ? 1.137 4.562 -10.561 1.00 95.25 87 LEU A C 1
ATOM 668 O O . LEU A 1 87 ? 0.929 4.714 -9.364 1.00 95.25 87 LEU A O 1
ATOM 672 N N . THR A 1 88 ? 0.560 5.332 -11.484 1.00 95.50 88 THR A N 1
ATOM 673 C CA . THR A 1 88 ? -0.424 6.363 -11.132 1.00 95.50 88 THR A CA 1
ATOM 674 C C . THR A 1 88 ? -1.636 5.747 -10.428 1.00 95.50 88 THR A C 1
ATOM 676 O O . THR A 1 88 ? -2.122 6.297 -9.440 1.00 95.50 88 THR A O 1
ATOM 679 N N . ILE A 1 89 ? -2.124 4.601 -10.915 1.00 96.12 89 ILE A N 1
ATOM 680 C CA . ILE A 1 89 ? -3.257 3.886 -10.314 1.00 96.12 89 ILE A CA 1
ATOM 681 C C . ILE A 1 89 ? -2.858 3.320 -8.948 1.00 96.12 89 ILE A C 1
ATOM 683 O O . ILE A 1 89 ? -3.544 3.582 -7.962 1.00 96.12 89 ILE A O 1
ATOM 687 N N . VAL A 1 90 ? -1.731 2.607 -8.873 1.00 96.31 90 VAL A N 1
ATOM 688 C CA . VAL A 1 90 ? -1.221 2.011 -7.628 1.00 96.31 90 VAL A CA 1
ATOM 689 C C . VAL A 1 90 ? -0.992 3.078 -6.557 1.00 96.31 90 VAL A C 1
ATOM 691 O O . VAL A 1 90 ? -1.475 2.931 -5.436 1.00 96.31 90 VAL A O 1
ATOM 694 N N . ALA A 1 91 ? -0.336 4.187 -6.907 1.00 96.69 91 ALA A N 1
ATOM 695 C CA . ALA A 1 91 ? -0.061 5.284 -5.987 1.00 96.69 91 ALA A CA 1
ATOM 696 C C . ALA A 1 91 ? -1.341 5.907 -5.420 1.00 96.69 91 ALA A C 1
ATOM 698 O O . ALA A 1 91 ? -1.424 6.175 -4.223 1.00 96.69 91 ALA A O 1
ATOM 699 N N . ARG A 1 92 ? -2.365 6.103 -6.260 1.00 96.25 92 ARG A N 1
ATOM 700 C CA . ARG A 1 92 ? -3.665 6.631 -5.821 1.00 96.25 92 ARG A CA 1
ATOM 701 C C . ARG A 1 92 ? -4.389 5.679 -4.878 1.00 96.25 92 ARG A C 1
ATOM 703 O O . ARG A 1 92 ? -4.968 6.148 -3.900 1.00 96.25 92 ARG A O 1
ATOM 710 N N . SER A 1 93 ? -4.366 4.378 -5.164 1.00 95.69 93 SER A N 1
ATOM 711 C CA . SER A 1 93 ? -4.974 3.366 -4.294 1.00 95.69 93 SER A CA 1
ATOM 712 C C . SER A 1 93 ? -4.281 3.333 -2.935 1.00 95.69 93 SER A C 1
ATOM 714 O O . SER A 1 93 ? -4.943 3.530 -1.923 1.00 95.69 93 SER A O 1
ATOM 716 N N . ILE A 1 94 ? -2.947 3.229 -2.913 1.00 95.00 94 ILE A N 1
ATOM 717 C CA . ILE A 1 94 ? -2.161 3.218 -1.670 1.00 95.00 94 ILE A CA 1
ATOM 718 C C . ILE A 1 94 ? -2.398 4.496 -0.861 1.00 95.00 94 ILE A C 1
ATOM 720 O O . ILE A 1 94 ? -2.673 4.420 0.333 1.00 95.00 94 ILE A O 1
ATOM 724 N N . ALA A 1 95 ? -2.344 5.671 -1.494 1.00 93.94 95 ALA A N 1
ATOM 725 C CA . ALA A 1 95 ? -2.588 6.934 -0.803 1.00 93.94 95 ALA A CA 1
ATOM 726 C C . ALA A 1 95 ? -4.000 6.996 -0.205 1.00 93.94 95 ALA A C 1
ATOM 728 O O . ALA A 1 95 ? -4.166 7.408 0.941 1.00 93.94 95 ALA A O 1
ATOM 729 N N . ARG A 1 96 ? -5.021 6.546 -0.943 1.00 92.69 96 ARG A N 1
ATOM 730 C CA . ARG A 1 96 ? -6.397 6.485 -0.439 1.00 92.69 96 ARG A CA 1
ATOM 731 C C . ARG A 1 96 ? -6.522 5.534 0.746 1.00 92.69 96 ARG A C 1
ATOM 733 O O . ARG A 1 96 ? -7.160 5.895 1.730 1.00 92.69 96 ARG A O 1
ATOM 740 N N . ASP A 1 97 ? -5.919 4.356 0.662 1.00 91.50 97 ASP A N 1
ATOM 741 C CA . ASP A 1 97 ? -5.976 3.354 1.724 1.00 91.50 97 ASP A CA 1
ATOM 742 C C . ASP A 1 97 ? -5.260 3.851 2.986 1.00 91.50 97 ASP A C 1
ATOM 744 O O . ASP A 1 97 ? -5.797 3.733 4.085 1.00 91.50 97 ASP A O 1
ATOM 748 N N . ARG A 1 98 ? -4.109 4.520 2.838 1.00 88.50 98 ARG A N 1
ATOM 749 C CA . ARG A 1 98 ? -3.391 5.169 3.947 1.00 88.50 98 ARG A CA 1
ATOM 750 C C . ARG A 1 98 ? -4.197 6.297 4.585 1.00 88.50 98 ARG A C 1
ATOM 752 O O . ARG A 1 98 ? -4.281 6.366 5.808 1.00 88.50 98 ARG A O 1
ATOM 759 N N . LEU A 1 99 ? -4.815 7.161 3.778 1.00 86.75 99 LEU A N 1
ATOM 760 C CA . LEU A 1 99 ? -5.679 8.229 4.286 1.00 86.75 99 LEU A CA 1
ATOM 761 C C . LEU A 1 99 ? -6.912 7.675 5.003 1.00 86.75 99 LEU A C 1
ATOM 763 O O . LEU A 1 99 ? -7.319 8.241 6.009 1.00 86.75 99 LEU A O 1
ATOM 767 N N . ARG A 1 100 ? -7.494 6.573 4.514 1.00 85.38 100 ARG A N 1
ATOM 768 C CA . ARG A 1 100 ? -8.602 5.876 5.184 1.00 85.38 100 ARG A CA 1
ATOM 769 C C . ARG A 1 100 ? -8.164 5.261 6.507 1.00 85.38 100 ARG A C 1
ATOM 771 O O . ARG A 1 100 ? -8.858 5.443 7.496 1.00 85.38 100 ARG A O 1
ATOM 778 N N . ALA A 1 101 ? -7.004 4.605 6.537 1.00 83.19 101 ALA A N 1
ATOM 779 C CA . ALA A 1 101 ? -6.434 4.042 7.758 1.00 83.19 101 ALA A CA 1
ATOM 780 C C . ALA A 1 101 ? -6.189 5.123 8.825 1.00 83.19 101 ALA A C 1
ATOM 782 O O . ALA A 1 101 ? -6.528 4.922 9.984 1.00 83.19 101 ALA A O 1
ATOM 783 N N . LYS A 1 102 ? -5.677 6.297 8.425 1.00 71.44 102 LYS A N 1
ATOM 784 C CA . LYS A 1 102 ? -5.508 7.459 9.318 1.00 71.44 102 LYS A CA 1
ATOM 785 C C . LYS A 1 102 ? -6.826 8.138 9.713 1.00 71.44 102 LYS A C 1
ATOM 787 O O . LYS A 1 102 ? -6.854 8.856 10.701 1.00 71.44 102 LYS A O 1
ATOM 792 N N . GLN A 1 103 ? -7.890 7.957 8.930 1.00 64.75 103 GLN A N 1
ATOM 793 C CA . GLN A 1 103 ? -9.221 8.500 9.216 1.00 64.75 103 GLN A CA 1
ATOM 794 C C . GLN A 1 103 ? -10.053 7.625 10.150 1.00 64.75 103 GLN A C 1
ATOM 796 O O . GLN A 1 103 ? -11.097 8.105 10.585 1.00 64.75 103 GLN A O 1
ATOM 801 N N . LEU A 1 104 ? -9.644 6.385 10.462 1.00 59.19 104 LEU A N 1
ATOM 802 C CA . LEU A 1 104 ? -10.273 5.663 11.566 1.00 59.19 104 LEU A CA 1
ATOM 803 C C . LEU A 1 104 ? -10.093 6.523 12.825 1.00 59.19 104 LEU A C 1
ATOM 805 O O . LEU A 1 104 ? -8.948 6.741 13.228 1.00 59.19 104 LEU A O 1
ATOM 809 N N . PRO A 1 105 ? -11.180 7.067 13.405 1.00 55.84 105 PRO A N 1
ATOM 810 C CA . PRO A 1 105 ? -11.070 7.952 14.545 1.00 55.84 105 PRO A CA 1
ATOM 811 C C . PRO A 1 105 ? -10.676 7.098 15.746 1.00 55.84 105 PRO A C 1
ATOM 813 O O . PRO A 1 105 ? -11.517 6.472 16.384 1.00 55.84 105 PRO A O 1
ATOM 816 N N . GLY A 1 106 ? -9.380 7.041 16.031 1.00 59.81 106 GLY A N 1
ATOM 817 C CA . GLY A 1 106 ? -8.927 6.793 17.387 1.00 59.81 106 GLY A CA 1
ATOM 818 C C . GLY A 1 106 ? -9.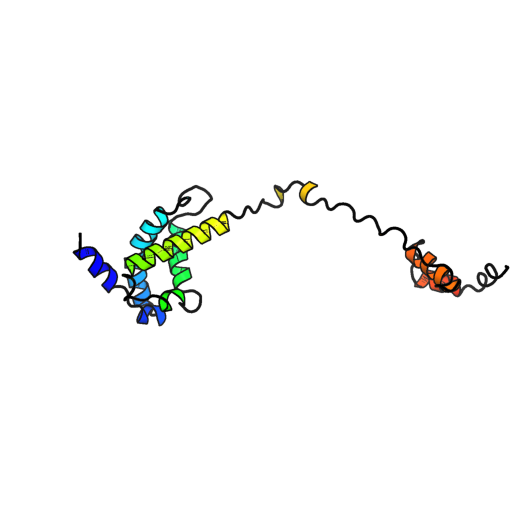156 8.085 18.152 1.00 59.81 106 GLY A C 1
ATOM 819 O O . GLY A 1 106 ? -8.466 9.070 17.901 1.00 59.81 106 GLY A O 1
ATOM 820 N N . VAL A 1 107 ? -10.158 8.109 19.025 1.00 68.25 107 VAL A N 1
ATOM 821 C CA . VAL A 1 107 ? -10.239 9.154 20.047 1.00 68.25 107 VAL A CA 1
ATOM 822 C C . VAL A 1 107 ? -9.121 8.841 21.047 1.00 68.25 107 VAL A C 1
ATOM 824 O O . VAL A 1 107 ? -9.020 7.677 21.456 1.00 68.25 107 VAL A O 1
ATOM 827 N N . PRO A 1 108 ? -8.233 9.796 21.388 1.00 71.81 108 PRO A N 1
ATOM 828 C CA . PRO A 1 108 ? -7.285 9.607 22.479 1.00 71.81 108 PRO A CA 1
ATOM 829 C C . PRO A 1 108 ? -8.027 9.086 23.706 1.00 71.81 108 PRO A C 1
ATOM 831 O O . PRO A 1 108 ? -9.131 9.539 23.983 1.00 71.81 108 PRO A O 1
ATOM 834 N N . ILE A 1 109 ? -7.449 8.129 24.431 1.00 68.31 109 ILE A N 1
ATOM 835 C CA . ILE A 1 109 ? -8.125 7.508 25.585 1.00 68.31 109 ILE A CA 1
ATOM 836 C C . ILE A 1 109 ? -8.574 8.582 26.596 1.00 68.31 109 ILE A C 1
ATOM 838 O O . ILE A 1 109 ? -9.640 8.459 27.186 1.00 68.31 109 ILE A O 1
ATOM 842 N N . GLU A 1 110 ? -7.797 9.660 26.713 1.00 78.88 110 GLU A N 1
ATOM 843 C CA . GLU A 1 110 ? -8.055 10.846 27.540 1.00 78.88 110 GLU A CA 1
ATOM 844 C C . GLU A 1 110 ? -9.300 11.651 27.113 1.00 78.88 110 GLU A C 1
ATOM 846 O O . GLU A 1 110 ? -9.941 12.275 27.954 1.00 78.88 110 GLU A O 1
ATOM 851 N N . ASP A 1 111 ? -9.659 11.616 25.826 1.00 80.94 111 ASP A N 1
ATOM 852 C CA . ASP A 1 111 ? -10.791 12.348 25.239 1.00 80.94 111 ASP A CA 1
ATOM 853 C C . ASP A 1 111 ? -12.074 11.497 25.172 1.00 80.94 111 ASP A C 1
ATOM 855 O O . ASP A 1 111 ? -13.133 11.981 24.759 1.00 80.94 111 ASP A O 1
ATOM 859 N N . VAL A 1 112 ? -12.001 10.214 25.545 1.00 79.81 112 VAL A N 1
ATOM 860 C CA . VAL A 1 112 ? -13.175 9.342 25.642 1.00 79.81 112 VAL A CA 1
ATOM 861 C C . VAL A 1 112 ? -13.880 9.633 26.971 1.00 79.81 112 VAL A C 1
ATOM 863 O O . VAL A 1 112 ? -13.272 9.453 28.026 1.00 79.81 112 VAL A O 1
ATOM 866 N N . PRO A 1 113 ? -15.161 10.057 26.970 1.00 81.88 113 PRO A N 1
ATOM 867 C CA . PRO A 1 113 ? -15.898 10.282 28.208 1.00 81.88 113 PRO A CA 1
ATOM 868 C C . PRO A 1 113 ? -15.908 9.022 29.073 1.00 81.88 113 PRO A C 1
ATOM 870 O O . PRO A 1 113 ? -16.141 7.930 28.562 1.00 81.88 113 PRO A O 1
ATOM 873 N N . GLU A 1 114 ? -15.750 9.170 30.388 1.00 76.94 114 GLU A N 1
ATOM 874 C CA . GLU A 1 114 ? -15.759 8.038 31.328 1.00 76.94 114 GLU A CA 1
ATOM 875 C C . GLU A 1 114 ? -17.036 7.181 31.198 1.00 76.94 114 GLU A C 1
ATOM 877 O O . GLU A 1 114 ? -16.999 5.957 31.286 1.00 76.94 114 GLU A O 1
ATOM 882 N N . ALA A 1 115 ? -18.155 7.816 30.833 1.00 77.06 115 ALA A N 1
ATOM 883 C CA . ALA A 1 115 ? -19.428 7.162 30.533 1.00 77.06 115 ALA A CA 1
ATOM 884 C C . ALA A 1 115 ? -19.390 6.177 29.345 1.00 77.06 115 ALA A C 1
ATOM 886 O O . ALA A 1 115 ? -20.224 5.283 29.284 1.00 77.06 115 ALA A O 1
ATOM 887 N N . ALA A 1 116 ? -18.450 6.303 28.403 1.00 74.81 116 ALA A N 1
ATOM 888 C CA . ALA A 1 116 ? -18.269 5.329 27.319 1.00 74.81 116 ALA A CA 1
ATOM 889 C C . ALA A 1 116 ? -17.562 4.044 27.791 1.00 74.81 116 ALA A C 1
ATOM 891 O O . ALA A 1 116 ? -17.655 3.017 27.121 1.00 74.81 116 ALA A O 1
ATOM 892 N N . PHE A 1 117 ? -16.880 4.095 28.941 1.00 67.69 117 PHE A N 1
ATOM 893 C CA . PHE A 1 117 ? -16.319 2.928 29.626 1.00 67.69 117 PHE A CA 1
ATOM 894 C C . PHE A 1 117 ? -17.255 2.370 30.700 1.00 67.69 117 PHE A C 1
ATOM 896 O O . PHE A 1 117 ? -16.994 1.287 31.227 1.00 67.69 117 PHE A O 1
ATOM 903 N N . ALA A 1 118 ? -18.333 3.093 31.023 1.00 78.00 118 ALA A N 1
ATOM 904 C CA . ALA A 1 118 ? -19.364 2.603 31.914 1.00 78.00 118 ALA A CA 1
ATOM 905 C C . ALA A 1 118 ? -20.009 1.372 31.272 1.00 78.00 118 ALA A C 1
ATOM 907 O O . ALA A 1 118 ? -20.778 1.453 30.316 1.00 78.00 118 ALA A O 1
ATOM 908 N N . THR A 1 119 ? -19.642 0.210 31.791 1.00 70.69 119 THR A N 1
ATOM 909 C CA . THR A 1 119 ? -20.430 -1.001 31.621 1.00 70.69 119 THR A CA 1
ATOM 910 C C . THR A 1 119 ? -21.537 -0.938 32.656 1.00 70.69 119 THR A C 1
ATOM 912 O O . THR A 1 119 ? -21.284 -0.547 33.799 1.00 70.69 119 THR A O 1
ATOM 915 N N . ASP A 1 120 ? -22.763 -1.292 32.262 1.00 72.62 120 ASP A N 1
ATOM 916 C CA . ASP A 1 120 ? -23.806 -1.531 33.253 1.00 72.62 120 ASP A CA 1
ATOM 917 C C . ASP A 1 120 ? -23.228 -2.510 34.277 1.00 72.62 120 ASP A C 1
ATOM 919 O O . ASP A 1 120 ? -22.622 -3.511 33.865 1.00 72.62 120 ASP A O 1
ATOM 923 N N . PRO A 1 121 ? -23.337 -2.224 35.588 1.00 62.66 121 PRO A N 1
ATOM 924 C CA . PRO A 1 121 ? -22.908 -3.177 36.587 1.00 62.66 121 PRO A CA 1
ATOM 925 C C . PRO A 1 121 ? -23.624 -4.478 36.254 1.00 62.66 121 PRO A C 1
ATOM 927 O O . PRO A 1 121 ? -24.856 -4.533 36.268 1.00 62.66 121 PRO A O 1
ATOM 930 N N . VAL A 1 122 ? -22.853 -5.509 35.898 1.00 65.25 122 VAL A N 1
ATOM 931 C CA . VAL A 1 122 ? -23.374 -6.868 35.849 1.00 65.25 122 VAL A CA 1
ATOM 932 C C . VAL A 1 122 ? -23.769 -7.134 37.286 1.00 65.25 122 VAL A C 1
ATOM 934 O O . VAL A 1 122 ? -22.916 -7.426 38.125 1.00 65.25 122 VAL A O 1
ATOM 937 N N . MET A 1 123 ? -25.047 -6.894 37.593 1.00 59.62 123 MET A N 1
ATOM 938 C CA . MET A 1 123 ? -25.597 -7.226 38.890 1.00 59.62 123 MET A CA 1
ATOM 939 C C . MET A 1 123 ? -25.199 -8.679 39.135 1.00 59.62 123 MET A C 1
ATOM 941 O O . MET A 1 123 ? -25.344 -9.488 38.208 1.00 59.62 123 MET A O 1
ATOM 945 N N . PRO A 1 124 ? -24.639 -9.006 40.313 1.00 61.00 124 PRO A N 1
ATOM 946 C CA . PRO A 1 124 ? -24.375 -10.389 40.663 1.00 61.00 124 PRO A CA 1
ATOM 947 C C . PRO A 1 124 ? -25.620 -11.184 40.301 1.00 61.00 124 PRO A C 1
ATOM 949 O O . PRO A 1 124 ? -26.725 -10.749 40.639 1.00 61.00 124 PRO A O 1
ATOM 952 N N . ALA A 1 125 ? -25.433 -12.249 39.517 1.00 61.75 125 ALA A N 1
ATOM 953 C CA . ALA A 1 125 ? -26.531 -13.076 39.049 1.00 61.75 125 ALA A CA 1
ATOM 954 C C . ALA A 1 125 ? -27.489 -13.317 40.219 1.00 61.75 125 ALA A C 1
ATOM 956 O O . ALA A 1 125 ? -27.044 -13.662 41.318 1.00 61.75 125 ALA A O 1
ATOM 957 N N . GLU A 1 126 ? -28.771 -13.041 39.980 1.00 63.84 126 GLU A N 1
ATOM 958 C CA . GLU A 1 126 ? -29.872 -13.287 40.906 1.00 63.84 126 GLU A CA 1
ATOM 959 C C . GLU A 1 126 ? -29.612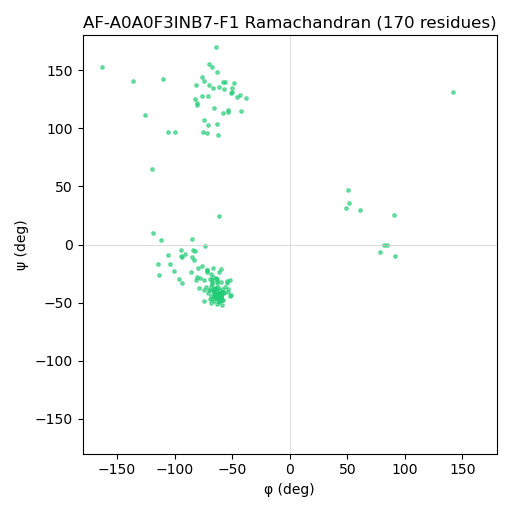 -14.614 41.631 1.00 63.84 126 GLU A C 1
ATOM 961 O O . GLU A 1 126 ? -29.263 -15.601 40.973 1.00 63.84 126 GLU A O 1
ATOM 966 N N . LYS A 1 127 ? -29.634 -14.593 42.975 1.00 63.12 127 LYS A N 1
ATOM 967 C CA . LYS A 1 127 ? -29.183 -15.702 43.833 1.00 63.12 127 LYS A CA 1
ATOM 968 C C . LYS A 1 127 ? -29.682 -17.017 43.234 1.00 63.12 127 LYS A C 1
ATOM 970 O O . LYS A 1 127 ? -30.889 -17.196 43.115 1.00 63.12 127 LYS A O 1
ATOM 975 N N . ILE A 1 128 ? -28.759 -17.879 42.795 1.00 70.06 128 ILE A N 1
ATOM 976 C CA . ILE A 1 128 ? -29.103 -19.098 42.052 1.00 70.06 128 ILE A CA 1
ATOM 977 C C . ILE A 1 128 ? -30.119 -19.883 42.885 1.00 70.06 128 ILE A C 1
ATOM 979 O O . ILE A 1 128 ? -29.795 -20.345 43.979 1.00 70.06 128 ILE A O 1
ATOM 983 N N . GLU A 1 129 ? -31.348 -20.014 42.385 1.00 71.12 129 GLU A N 1
ATOM 984 C CA . GLU A 1 129 ? -32.386 -20.783 43.064 1.00 71.12 129 GLU A CA 1
ATOM 985 C C . GLU A 1 129 ? -32.040 -22.270 42.962 1.00 71.12 129 GLU A C 1
ATOM 987 O O . GLU A 1 129 ? -32.183 -22.898 41.911 1.00 71.12 129 GLU A O 1
ATOM 992 N N . ILE A 1 130 ? -31.532 -22.839 44.055 1.00 71.50 130 ILE A N 1
ATOM 993 C CA . ILE A 1 130 ? -31.213 -24.264 44.134 1.00 71.50 130 ILE A CA 1
ATOM 994 C C . ILE A 1 130 ? -32.515 -25.028 44.416 1.00 71.50 130 ILE A C 1
ATOM 996 O O . ILE A 1 130 ? -33.153 -24.771 45.440 1.00 71.50 130 ILE A O 1
ATOM 1000 N N . PRO A 1 131 ? -32.929 -25.980 43.557 1.00 80.62 131 PRO A N 1
ATOM 1001 C CA . PRO A 1 131 ? -34.128 -26.773 43.803 1.00 80.62 131 PRO A CA 1
ATOM 1002 C C . PRO A 1 131 ? -34.055 -27.537 45.138 1.00 80.62 131 PRO A C 1
ATOM 1004 O O . PRO A 1 131 ? -33.005 -28.109 45.461 1.00 80.62 131 PRO A O 1
ATOM 1007 N N . PRO A 1 132 ? -35.162 -27.613 45.901 1.00 72.06 132 PRO A N 1
ATOM 1008 C CA . PRO A 1 132 ? -35.178 -28.305 47.184 1.00 72.06 132 PRO A CA 1
ATOM 1009 C C . PRO A 1 132 ? -34.853 -29.795 47.006 1.00 72.06 132 PRO A C 1
ATOM 1011 O O . PRO A 1 132 ? -35.363 -30.455 46.101 1.00 72.06 132 PRO A O 1
ATOM 1014 N N . GLY A 1 133 ? -33.994 -30.332 47.877 1.00 77.12 133 GLY A N 1
ATOM 1015 C CA . GLY A 1 133 ? -33.568 -31.737 47.854 1.00 77.12 133 GLY A CA 1
ATOM 1016 C C . GLY A 1 133 ? -32.403 -32.064 46.910 1.00 77.12 133 GLY A C 1
ATOM 1017 O O . GLY A 1 133 ? -31.970 -33.214 46.881 1.00 77.12 133 GLY A O 1
ATOM 1018 N N . LEU A 1 134 ? -31.866 -31.085 46.169 1.00 84.06 134 LEU A N 1
ATOM 1019 C CA . LEU A 1 134 ? -30.672 -31.280 45.333 1.00 84.06 134 LEU A CA 1
ATOM 1020 C C . LEU A 1 134 ? -29.376 -31.360 46.159 1.00 84.06 134 LEU A C 1
ATOM 1022 O O . LEU A 1 134 ? -28.427 -32.041 45.772 1.00 84.06 134 LEU A O 1
ATOM 1026 N N . LEU A 1 135 ? -29.342 -30.670 47.300 1.00 85.06 135 LEU A N 1
ATOM 1027 C CA . LEU A 1 135 ? -28.218 -30.654 48.227 1.00 85.06 135 LEU A CA 1
ATOM 1028 C C . LEU A 1 135 ? -28.578 -31.403 49.504 1.00 85.06 135 LEU A C 1
ATOM 1030 O O . LEU A 1 135 ? -29.693 -31.304 50.014 1.00 85.06 135 LEU A O 1
ATOM 1034 N N . SER A 1 136 ? -27.607 -32.127 50.054 1.00 85.12 136 SER A N 1
ATOM 1035 C CA . SER A 1 136 ? -27.712 -32.573 51.440 1.00 85.12 136 SER A CA 1
ATOM 1036 C C . SER A 1 136 ? -27.638 -31.363 52.384 1.00 85.12 136 SER A C 1
ATOM 1038 O O . SER A 1 136 ? -26.938 -30.396 52.063 1.00 85.12 136 SER A O 1
ATOM 1040 N N . PRO A 1 137 ? -28.239 -31.435 53.587 1.00 81.38 137 PRO A N 1
ATOM 1041 C CA . PRO A 1 137 ? -28.161 -30.357 54.582 1.00 81.38 137 PRO A CA 1
ATOM 1042 C C . PRO A 1 137 ? -26.725 -29.901 54.885 1.00 81.38 137 PRO A C 1
ATOM 1044 O O . PRO A 1 137 ? -26.463 -28.738 55.173 1.00 81.38 137 PRO A O 1
ATOM 1047 N N . ARG A 1 138 ? -25.758 -30.822 54.773 1.00 81.62 138 ARG A N 1
ATOM 1048 C CA . ARG A 1 138 ? -24.334 -30.518 54.936 1.00 81.62 138 ARG A CA 1
ATOM 1049 C C . ARG A 1 138 ? -23.763 -29.703 53.771 1.00 81.62 138 ARG A C 1
ATOM 1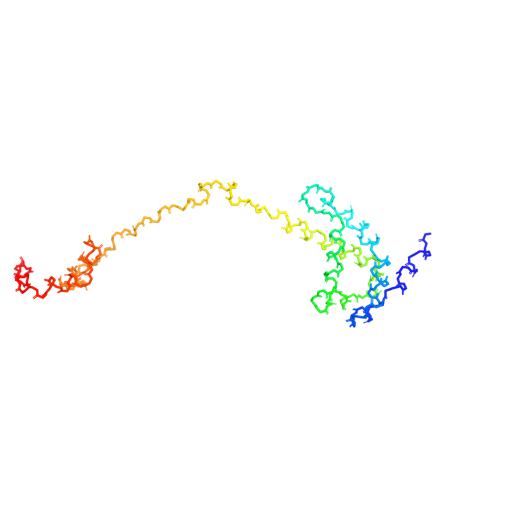051 O O . ARG A 1 138 ? -22.960 -28.811 54.008 1.00 81.62 138 ARG A O 1
ATOM 1058 N N . GLN A 1 139 ? -24.127 -30.022 52.531 1.00 86.12 139 GLN A N 1
ATOM 1059 C CA . GLN A 1 139 ? -23.647 -29.295 51.350 1.00 86.12 139 GLN A CA 1
ATOM 1060 C C . GLN A 1 139 ? -24.225 -27.883 51.287 1.00 86.12 139 GLN A C 1
ATOM 1062 O O . GLN A 1 139 ? -23.497 -26.952 50.965 1.00 86.12 139 GLN A O 1
ATOM 1067 N N . GLU A 1 140 ? -25.500 -27.724 51.642 1.00 84.88 140 GLU A N 1
ATOM 1068 C CA . GLU A 1 140 ? -26.148 -26.414 51.744 1.00 84.88 140 GLU A CA 1
ATOM 1069 C C . GLU A 1 140 ? -25.443 -25.519 52.772 1.00 84.88 140 GLU A C 1
ATOM 1071 O O . GLU A 1 140 ? -25.090 -24.380 52.469 1.00 84.88 140 GLU A O 1
ATOM 1076 N N . LEU A 1 141 ? -25.122 -26.072 53.947 1.00 84.56 141 LEU A N 1
ATOM 1077 C CA . LEU A 1 141 ? -24.369 -25.357 54.973 1.00 84.56 141 LEU A CA 1
ATOM 1078 C C . LEU A 1 141 ? -22.964 -24.959 54.494 1.00 84.56 141 LEU A C 1
ATOM 1080 O O . LEU A 1 141 ? -22.559 -23.821 54.700 1.00 84.56 141 LEU A O 1
ATOM 1084 N N . ILE A 1 142 ? -22.232 -25.857 53.826 1.00 87.19 142 ILE A N 1
ATOM 1085 C CA . ILE A 1 142 ? -20.896 -25.546 53.285 1.00 87.19 142 ILE A CA 1
ATOM 1086 C C . ILE A 1 142 ? -20.967 -24.395 52.276 1.00 87.19 142 ILE A C 1
ATOM 1088 O O . ILE A 1 142 ? -20.152 -23.479 52.342 1.00 87.19 142 ILE A O 1
ATOM 1092 N N . LEU A 1 143 ? -21.939 -24.417 51.360 1.00 86.00 143 LEU A N 1
ATOM 1093 C CA . LEU A 1 143 ? -22.093 -23.347 50.374 1.00 86.00 143 LEU A CA 1
ATOM 1094 C C . LEU A 1 143 ? -22.450 -22.011 51.035 1.00 86.00 143 LEU A C 1
ATOM 1096 O O . LEU A 1 143 ? -21.899 -20.990 50.638 1.00 86.00 143 LEU A O 1
ATOM 1100 N N . SER A 1 144 ? -23.299 -22.014 52.067 1.00 84.56 144 SER A N 1
ATOM 1101 C CA . SER A 1 144 ? -23.609 -20.800 52.831 1.00 84.56 144 SER A CA 1
ATOM 1102 C C . SER A 1 144 ? -22.371 -20.227 53.531 1.00 84.56 144 SER A C 1
ATOM 1104 O O . SER A 1 144 ? -22.118 -19.030 53.431 1.00 84.56 144 SER A O 1
ATOM 1106 N N . LEU A 1 145 ? -21.557 -21.063 54.187 1.00 87.38 145 LEU A N 1
ATOM 1107 C CA . LEU A 1 145 ? -20.347 -20.586 54.868 1.00 87.38 145 LEU A CA 1
ATOM 1108 C C . LEU A 1 145 ? -19.352 -19.953 53.881 1.00 87.38 145 LEU A C 1
ATOM 1110 O O . LEU A 1 145 ? -18.811 -18.891 54.167 1.00 87.38 145 LEU A O 1
ATOM 1114 N N . LEU A 1 146 ? -19.150 -20.568 52.712 1.00 89.06 146 LEU A N 1
ATOM 1115 C CA . LEU A 1 146 ? -18.161 -20.104 51.733 1.00 89.06 146 LEU A CA 1
ATOM 1116 C C . LEU A 1 146 ? -18.625 -18.901 50.900 1.00 89.06 146 LEU A C 1
ATOM 1118 O O . LEU A 1 146 ? -17.804 -18.054 50.568 1.00 89.06 146 LEU A O 1
ATOM 1122 N N . TYR A 1 147 ? -19.907 -18.844 50.521 1.00 85.81 147 TYR A N 1
ATOM 1123 C CA . TYR A 1 147 ? -20.406 -17.868 49.539 1.00 85.81 147 TYR A CA 1
ATOM 1124 C C . TYR A 1 147 ? -21.378 -16.827 50.105 1.00 85.81 147 TYR A C 1
ATOM 1126 O O . TYR A 1 147 ? -21.475 -15.747 49.534 1.00 85.81 147 TYR A O 1
ATOM 1134 N N . ASP A 1 148 ? -22.106 -17.130 51.187 1.00 84.62 148 ASP A N 1
ATOM 1135 C CA . ASP A 1 148 ? -22.983 -16.146 51.847 1.00 84.62 148 ASP A CA 1
ATOM 1136 C C . ASP A 1 148 ? -22.278 -15.467 53.037 1.00 84.62 148 ASP A C 1
ATOM 1138 O O . ASP A 1 148 ? -22.606 -14.331 53.376 1.00 84.62 148 ASP A O 1
ATOM 1142 N N . GLN A 1 149 ? -21.345 -16.163 53.697 1.00 84.44 149 GLN A N 1
ATOM 1143 C CA . GLN A 1 149 ? -20.649 -15.684 54.901 1.00 84.44 149 GLN A CA 1
ATOM 1144 C C . GLN A 1 149 ? -19.157 -15.399 54.673 1.00 84.44 149 GLN A C 1
ATOM 1146 O O . GLN A 1 149 ? -18.463 -15.064 55.631 1.00 84.44 149 GLN A O 1
ATOM 1151 N N . ASP A 1 150 ? -18.675 -15.532 53.430 1.00 84.69 150 ASP A N 1
ATOM 1152 C CA . ASP A 1 150 ? -17.288 -15.274 53.013 1.00 84.69 150 ASP A CA 1
ATOM 1153 C C . ASP A 1 150 ? -16.220 -15.944 53.910 1.00 84.69 150 ASP A C 1
ATOM 1155 O O . ASP A 1 150 ? -15.123 -15.413 54.101 1.00 84.69 150 ASP A O 1
ATOM 1159 N N . MET A 1 151 ? -16.521 -17.114 54.491 1.00 89.56 151 MET A N 1
ATOM 1160 C CA . MET A 1 151 ? -15.539 -17.868 55.272 1.00 89.56 151 MET A CA 1
ATOM 1161 C C . MET A 1 151 ? -14.523 -18.546 54.357 1.00 89.56 151 MET A C 1
ATOM 1163 O O . MET A 1 151 ? -14.877 -19.128 53.330 1.00 89.56 151 MET A O 1
ATOM 1167 N N . ASP A 1 152 ? -13.258 -18.555 54.777 1.00 89.12 152 ASP A N 1
ATOM 1168 C CA . ASP A 1 152 ? -12.245 -19.372 54.118 1.00 89.12 152 ASP A CA 1
ATOM 1169 C C . ASP A 1 152 ? -12.491 -20.867 54.386 1.00 89.12 152 ASP A C 1
ATOM 1171 O O . ASP A 1 152 ? -13.082 -21.277 55.390 1.00 89.12 152 ASP A O 1
ATOM 1175 N N . VAL A 1 153 ? -11.995 -21.711 53.485 1.00 85.44 153 VAL A N 1
ATOM 1176 C CA . VAL A 1 153 ? -12.099 -23.170 53.544 1.00 85.44 153 VAL A CA 1
ATOM 1177 C C . VAL A 1 153 ? -11.513 -23.715 54.847 1.00 85.44 153 VAL A C 1
ATOM 1179 O O . VAL A 1 153 ? -12.064 -24.664 55.406 1.00 85.44 153 VAL A O 1
ATOM 1182 N N . ALA A 1 154 ? -10.425 -23.122 55.347 1.00 87.38 154 ALA A N 1
ATOM 1183 C CA . ALA A 1 154 ? -9.803 -23.523 56.606 1.00 87.38 154 ALA A CA 1
ATOM 1184 C C . ALA A 1 154 ? -10.720 -23.262 57.813 1.00 87.38 154 ALA A C 1
ATOM 1186 O O . ALA A 1 154 ? -10.896 -24.145 58.655 1.00 87.38 154 ALA A O 1
ATOM 1187 N N . ASP A 1 155 ? -11.362 -22.094 57.856 1.00 85.25 155 ASP A N 1
ATOM 1188 C CA . ASP A 1 155 ? -12.281 -21.719 58.932 1.00 85.25 155 ASP A CA 1
ATOM 1189 C C . ASP A 1 155 ? -13.574 -22.541 58.866 1.00 85.25 155 ASP A C 1
ATOM 1191 O O . ASP A 1 155 ? -14.079 -23.012 59.888 1.00 85.25 155 ASP A O 1
ATOM 1195 N N . ALA A 1 156 ? -14.085 -22.789 57.656 1.00 84.94 156 ALA A N 1
ATOM 1196 C CA . ALA A 1 156 ? -15.238 -23.654 57.444 1.00 84.94 156 ALA A CA 1
ATOM 1197 C C . ALA A 1 156 ? -14.936 -25.104 57.860 1.00 84.94 156 ALA A C 1
ATOM 1199 O O . ALA A 1 156 ? -15.776 -25.761 58.473 1.00 84.94 156 ALA A O 1
ATOM 1200 N N . ALA A 1 157 ? -13.734 -25.617 57.576 1.00 85.31 157 ALA A N 1
ATOM 1201 C CA . ALA A 1 157 ? -13.311 -26.947 58.012 1.00 85.31 157 ALA A CA 1
ATOM 1202 C C . ALA A 1 157 ? -13.197 -27.036 59.541 1.00 85.31 157 ALA A C 1
ATOM 1204 O O . ALA A 1 157 ? -13.745 -27.967 60.134 1.00 85.31 157 ALA A O 1
ATOM 1205 N N . ALA A 1 158 ? -12.577 -26.039 60.181 1.00 84.62 158 ALA A N 1
ATOM 1206 C CA . ALA A 1 158 ? -12.478 -25.953 61.637 1.00 84.62 158 ALA A CA 1
ATOM 1207 C C . ALA A 1 158 ? -13.864 -25.922 62.307 1.00 84.62 158 ALA A C 1
ATOM 1209 O O . ALA A 1 158 ? -14.088 -26.606 63.307 1.00 84.62 158 ALA A O 1
ATOM 1210 N N . PHE A 1 159 ? -14.829 -25.221 61.701 1.00 81.56 159 PHE A N 1
ATOM 1211 C CA . PHE A 1 159 ? -16.225 -25.196 62.147 1.00 81.56 159 PHE A CA 1
ATOM 1212 C C . PHE A 1 159 ? -16.884 -26.590 62.155 1.00 81.56 159 PHE A C 1
ATOM 1214 O O . PHE A 1 159 ? -17.726 -26.877 63.005 1.00 81.56 159 PHE A O 1
ATOM 1221 N N . PHE A 1 160 ? -16.496 -27.490 61.245 1.00 75.44 160 PHE A N 1
ATOM 1222 C CA . PHE A 1 160 ? -16.987 -28.875 61.227 1.00 75.44 160 PHE A CA 1
ATOM 1223 C C . PHE A 1 160 ? -16.202 -29.830 62.137 1.00 75.44 160 PHE A C 1
ATOM 1225 O O . PHE A 1 160 ? -16.739 -30.877 62.518 1.00 75.44 160 PHE A O 1
ATOM 1232 N N . GLU A 1 161 ? -14.947 -29.515 62.454 1.00 71.31 161 GLU A N 1
ATOM 1233 C CA . GLU A 1 161 ? -14.101 -30.309 63.350 1.00 71.31 161 GLU A CA 1
ATOM 1234 C C . GLU A 1 161 ? -14.445 -30.082 64.829 1.00 71.31 161 GLU A C 1
ATOM 1236 O O . GLU A 1 161 ? -14.329 -31.016 65.632 1.00 71.31 161 GLU A O 1
ATOM 1241 N N . ASP A 1 162 ? -14.951 -28.895 65.185 1.00 67.62 162 ASP A N 1
ATOM 1242 C CA . ASP A 1 162 ? -15.413 -28.585 66.537 1.00 67.62 162 ASP A CA 1
ATOM 1243 C C . ASP A 1 162 ? -16.780 -29.256 66.823 1.00 67.62 162 ASP A C 1
ATOM 1245 O O . ASP A 1 162 ? -17.861 -28.827 66.417 1.00 67.62 162 ASP A O 1
ATOM 1249 N N . ARG A 1 163 ? -16.712 -30.421 67.475 1.00 53.44 163 ARG A N 1
ATOM 1250 C CA . ARG A 1 163 ? -17.702 -31.519 67.551 1.00 53.44 163 ARG A CA 1
ATOM 1251 C C . ARG A 1 163 ? -19.096 -31.244 68.165 1.00 53.44 163 ARG A C 1
ATOM 1253 O O . ARG A 1 163 ? -19.750 -32.193 68.601 1.00 53.44 163 ARG A O 1
ATOM 1260 N N . SER A 1 164 ? -19.622 -30.021 68.187 1.00 50.31 164 SER A N 1
ATOM 1261 C CA . SER A 1 164 ? -20.899 -29.706 68.864 1.00 50.31 164 SER A CA 1
ATOM 1262 C C . SER A 1 164 ? -22.064 -29.268 67.958 1.00 50.31 164 SER A C 1
ATOM 1264 O O . SER A 1 164 ? -23.217 -29.399 68.371 1.00 50.31 164 SER A O 1
ATOM 1266 N N . ALA A 1 165 ? -21.832 -28.873 66.702 1.00 49.88 165 ALA A N 1
ATOM 1267 C CA . ALA A 1 165 ? -22.908 -28.400 65.813 1.00 49.88 165 ALA A CA 1
ATOM 1268 C C . ALA A 1 165 ? -23.700 -29.518 65.095 1.00 49.88 165 ALA A C 1
ATOM 1270 O O . ALA A 1 165 ? -24.792 -29.288 64.577 1.00 49.88 165 ALA A O 1
ATOM 1271 N N . ASN A 1 166 ? -23.203 -30.761 65.100 1.00 48.94 166 ASN A N 1
ATOM 1272 C CA . ASN A 1 166 ? -23.770 -31.863 64.306 1.00 48.94 166 ASN A CA 1
ATOM 1273 C C . ASN A 1 166 ? -25.114 -32.421 64.842 1.00 48.94 166 ASN A C 1
ATOM 1275 O O . ASN A 1 166 ? -25.673 -33.345 64.259 1.00 48.94 166 ASN A O 1
ATOM 1279 N N . ARG A 1 167 ? -25.630 -31.904 65.970 1.00 51.31 167 ARG A N 1
ATOM 1280 C CA . ARG A 1 167 ? -26.905 -32.338 66.583 1.00 51.31 167 ARG A CA 1
ATOM 1281 C C . ARG A 1 167 ? -28.073 -31.361 66.411 1.00 51.31 167 ARG A C 1
ATOM 1283 O O . ARG A 1 167 ? -29.189 -31.738 66.744 1.00 51.31 167 ARG A O 1
ATOM 1290 N N . ALA A 1 168 ? -27.857 -30.145 65.910 1.00 49.31 168 ALA A N 1
ATOM 1291 C CA . ALA A 1 168 ? -28.890 -29.103 65.949 1.00 49.31 168 ALA A CA 1
ATOM 1292 C C . ALA A 1 168 ? -29.823 -29.045 64.724 1.00 49.31 168 ALA A C 1
ATOM 1294 O O . ALA A 1 168 ? -30.810 -28.323 64.775 1.00 49.31 168 ALA A O 1
ATOM 1295 N N . PHE A 1 169 ? -29.564 -29.798 63.650 1.00 49.31 169 PHE A N 1
ATOM 1296 C CA . PHE A 1 169 ? -30.365 -29.705 62.414 1.00 49.31 169 PHE A CA 1
ATOM 1297 C C . PHE A 1 169 ? -31.089 -31.001 62.016 1.00 49.31 169 PHE A C 1
ATOM 1299 O O . PHE A 1 169 ? -31.639 -31.106 60.924 1.00 49.31 169 PHE A O 1
ATOM 1306 N N . HIS A 1 170 ? -31.101 -31.997 62.909 1.00 45.59 170 HIS A N 1
ATOM 1307 C CA . HIS A 1 170 ? -31.848 -33.243 62.734 1.00 45.59 170 HIS A CA 1
ATOM 1308 C C . HIS A 1 170 ? -32.873 -33.416 63.867 1.00 45.59 170 HIS A C 1
ATOM 1310 O O . HIS A 1 170 ? -32.782 -34.313 64.702 1.00 45.59 170 HIS A O 1
ATOM 1316 N N . ALA A 1 171 ? -33.844 -32.509 63.905 1.00 31.16 171 ALA A N 1
ATOM 1317 C CA . ALA A 1 171 ? -35.149 -32.713 64.525 1.00 31.16 171 ALA A CA 1
ATOM 1318 C C . ALA A 1 171 ? -36.197 -32.142 63.544 1.00 31.16 171 ALA A C 1
ATOM 1320 O O . ALA A 1 171 ? -35.873 -31.165 62.872 1.00 31.16 171 ALA A O 1
ATOM 1321 N N . PRO A 1 172 ? -37.348 -32.819 63.386 1.00 41.84 172 PRO A N 1
ATOM 1322 C CA . PRO A 1 172 ? -38.156 -32.853 62.160 1.00 41.84 172 PRO A CA 1
ATOM 1323 C C . PRO A 1 172 ? -38.740 -31.514 61.713 1.00 41.84 172 PRO A C 1
ATOM 1325 O O . PRO A 1 172 ? -39.083 -30.691 62.591 1.00 41.84 172 PRO A O 1
#

Secondary structure (DSSP, 8-state):
--HHHHHHHHT--HHHHHHT-HHHHHHHHHHHHHHHHHHHHTSTTTTSTTT--HHHHHHHHHHHHHHHHHHHHHT--TTT--HHHHHHHHHHHHHHHHHHHHHS----GGGS-HHHH------------PPTTSS-HHHHHHHIIIIIS---HHHHHHHHHSTTGGGSS---

Radius of gyration: 35.71 Å; Cα contacts (8 Å, |Δi|>4): 105; chains: 1; bounding box: 59×53×96 Å

Nearest PDB structures (foldseek):
  5l0j-assembly1_B  TM=2.759E-01  e=9.262E+00  Homo sapiens

pLDDT: mean 81.76, std 15.19, range [31.16, 96.88]